Protein AF-A0A1D1UPQ0-F1 (afdb_monomer_lite)

Secondary structure (DSSP, 8-state):
--SSSS---HHHHHHHHHHTT----HHHHHHHHHHHHHHHHTTTSPPPPPPPTT--TT--HHHHHHHHHHHSSSSPPPHHHHHHHHT--HHHHHHIIIIIS----PPPP----

pLDDT: mean 76.62, std 13.72, range [39.0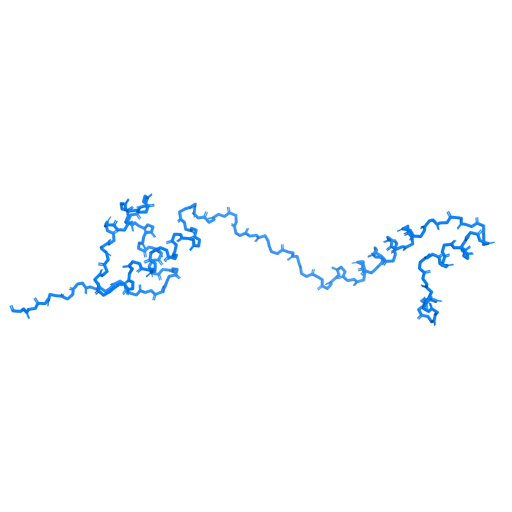6, 91.0]

Foldseek 3Di:
DPPPPDPDQLVRVQVVCVVVVHRDDSVVVVVVVVVV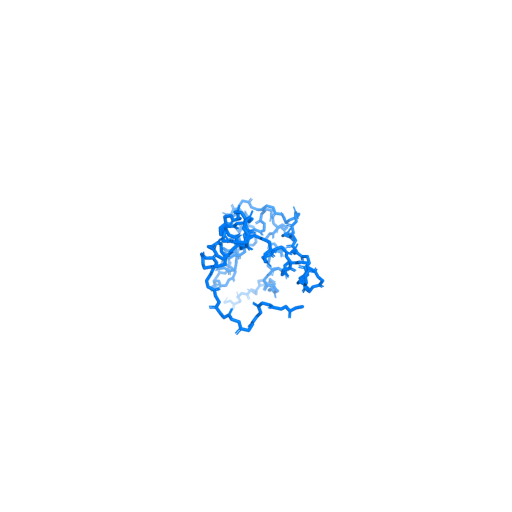VCVVCVVVDDDDDDDPPDDPPLPDPVLLVVLVVQQPDPDHDDLVRSCVVSVHDSVVSVCSCCPVVVHDRDDDDPPPD

Structure (mmCIF, N/CA/C/O backbone):
data_AF-A0A1D1UPQ0-F1
#
_entry.id   AF-A0A1D1UPQ0-F1
#
loop_
_atom_site.group_PDB
_atom_site.id
_atom_site.type_symbol
_atom_site.label_atom_id
_atom_site.label_alt_id
_atom_site.label_comp_id
_atom_site.label_asym_id
_atom_site.label_entity_id
_atom_site.label_seq_id
_atom_site.pdbx_PDB_ins_code
_atom_site.Cartn_x
_atom_site.Cartn_y
_atom_site.Cartn_z
_atom_site.occupancy
_atom_site.B_iso_or_equiv
_atom_site.auth_seq_id
_atom_site.auth_comp_id
_atom_site.auth_asym_id
_atom_site.auth_atom_id
_atom_site.pdbx_PDB_model_num
ATOM 1 N N . MET A 1 1 ? 27.283 -14.628 -30.196 1.00 39.06 1 MET A N 1
ATOM 2 C CA . MET A 1 1 ? 27.514 -13.705 -29.059 1.00 39.06 1 MET A CA 1
ATOM 3 C C . MET A 1 1 ? 28.931 -13.143 -29.176 1.00 39.06 1 MET A C 1
ATOM 5 O O . MET A 1 1 ? 29.838 -13.742 -28.626 1.00 39.06 1 MET A O 1
ATOM 9 N N . ALA A 1 2 ? 29.153 -12.076 -29.959 1.00 39.19 2 ALA A N 1
ATOM 10 C CA . ALA A 1 2 ? 30.507 -11.687 -30.405 1.00 39.19 2 ALA A CA 1
ATOM 11 C C . ALA A 1 2 ? 30.952 -10.245 -30.059 1.00 39.19 2 ALA A C 1
ATOM 13 O O . ALA A 1 2 ? 31.947 -9.786 -30.596 1.00 39.19 2 ALA A O 1
ATOM 14 N N . LEU A 1 3 ? 30.261 -9.510 -29.174 1.00 48.78 3 LEU A N 1
ATOM 15 C CA . LEU A 1 3 ? 30.596 -8.097 -28.880 1.00 48.78 3 LEU A CA 1
ATOM 16 C C . LEU A 1 3 ? 30.636 -7.747 -27.380 1.00 48.78 3 LEU A C 1
ATOM 18 O O . LEU A 1 3 ? 30.406 -6.603 -27.007 1.00 48.78 3 LEU A O 1
ATOM 22 N N . HIS A 1 4 ? 30.916 -8.715 -26.501 1.00 44.78 4 HIS A N 1
ATOM 23 C CA . HIS A 1 4 ? 31.076 -8.445 -25.060 1.00 44.78 4 HIS A CA 1
ATOM 24 C C . HIS A 1 4 ? 32.550 -8.398 -24.603 1.00 44.78 4 HIS A C 1
ATOM 26 O O . HIS A 1 4 ? 32.833 -8.135 -23.434 1.00 44.78 4 HIS A O 1
ATOM 32 N N . THR A 1 5 ? 33.484 -8.647 -25.523 1.00 52.31 5 THR A N 1
ATOM 33 C CA . THR A 1 5 ? 34.934 -8.711 -25.284 1.00 52.31 5 THR A CA 1
ATOM 34 C C . THR A 1 5 ? 35.621 -7.348 -25.368 1.00 52.31 5 THR A C 1
ATOM 36 O O . THR A 1 5 ? 36.614 -7.126 -24.684 1.00 52.31 5 THR A O 1
ATOM 39 N N . GLU A 1 6 ? 35.063 -6.397 -26.116 1.00 59.59 6 GLU A N 1
ATOM 40 C CA . GLU A 1 6 ? 35.570 -5.027 -26.205 1.00 59.59 6 GLU A CA 1
ATOM 41 C C . GLU A 1 6 ? 34.560 -4.100 -25.517 1.00 59.59 6 GLU A C 1
ATOM 43 O O . GLU A 1 6 ? 33.445 -3.926 -26.004 1.00 59.59 6 GLU A O 1
ATOM 48 N N . ARG A 1 7 ? 34.902 -3.522 -24.357 1.00 63.06 7 ARG A N 1
ATOM 49 C CA . ARG A 1 7 ? 34.062 -2.549 -23.621 1.00 63.06 7 ARG A CA 1
ATOM 50 C C . ARG A 1 7 ? 33.944 -1.210 -24.376 1.00 63.06 7 ARG A C 1
ATOM 52 O O . ARG A 1 7 ? 34.341 -0.165 -23.870 1.00 63.06 7 ARG A O 1
ATOM 59 N N . LEU A 1 8 ? 33.437 -1.234 -25.603 1.00 73.88 8 LEU A N 1
ATOM 60 C CA . LEU A 1 8 ? 33.291 -0.061 -26.457 1.00 73.88 8 LEU A CA 1
ATOM 61 C C . LEU A 1 8 ? 32.069 0.759 -26.049 1.00 73.88 8 LEU A C 1
ATOM 63 O O . LEU A 1 8 ? 30.988 0.234 -25.784 1.00 73.88 8 LEU A O 1
ATOM 67 N N . SER A 1 9 ? 32.232 2.078 -26.052 1.00 80.31 9 SER A N 1
ATOM 68 C CA . SER A 1 9 ? 31.130 3.020 -25.887 1.00 80.31 9 SER A CA 1
ATOM 69 C C . SER A 1 9 ? 30.193 2.982 -27.097 1.00 80.31 9 SER A C 1
ATOM 71 O O . SER A 1 9 ? 30.639 2.836 -28.234 1.00 80.31 9 SER A O 1
ATOM 73 N N . TYR A 1 10 ? 28.894 3.222 -26.894 1.00 82.81 10 TYR A N 1
ATOM 74 C CA . TYR A 1 10 ? 27.902 3.256 -27.980 1.00 82.81 10 TYR A CA 1
ATOM 75 C C . TYR A 1 10 ? 28.255 4.233 -29.109 1.00 82.81 10 TYR A C 1
ATOM 77 O O . TYR A 1 10 ? 27.909 3.990 -30.263 1.00 82.81 10 TYR A O 1
ATOM 85 N N . LYS A 1 11 ? 28.967 5.324 -28.794 1.00 82.38 11 LYS A N 1
ATOM 86 C CA . LYS A 1 11 ? 29.470 6.261 -29.808 1.00 82.38 11 LYS A CA 1
ATOM 87 C C . LYS A 1 11 ? 30.547 5.625 -30.690 1.00 82.38 11 LYS A C 1
ATOM 89 O O . LYS A 1 11 ? 30.505 5.797 -31.897 1.00 82.38 11 LYS A O 1
ATOM 94 N N . GLN A 1 12 ? 31.454 4.847 -30.101 1.00 85.38 12 GLN A N 1
ATOM 95 C CA . GLN A 1 12 ? 32.515 4.148 -30.833 1.00 85.38 12 GLN A CA 1
ATOM 96 C C . GLN A 1 12 ? 31.944 3.043 -31.729 1.00 85.38 12 GLN A C 1
ATOM 98 O O . GLN A 1 12 ? 32.411 2.862 -32.848 1.00 85.38 12 GLN A O 1
ATOM 103 N N . ILE A 1 13 ? 30.895 2.351 -31.271 1.00 82.75 13 ILE A N 1
ATOM 104 C CA . ILE A 1 13 ? 30.178 1.360 -32.088 1.00 82.75 13 ILE A CA 1
ATOM 105 C C . ILE A 1 13 ? 29.506 2.050 -33.283 1.00 82.75 13 ILE A C 1
ATOM 107 O O . ILE A 1 13 ? 29.590 1.563 -34.402 1.00 82.75 13 ILE A O 1
ATOM 111 N N . SER A 1 14 ? 28.887 3.212 -33.061 1.00 85.19 14 SER A N 1
ATOM 112 C CA . SER A 1 14 ? 28.256 4.007 -34.121 1.00 85.19 14 SER A CA 1
ATOM 113 C C . SER A 1 14 ? 29.262 4.464 -35.184 1.00 85.19 14 SER A C 1
ATOM 115 O O . SER A 1 14 ? 28.982 4.313 -36.369 1.00 85.19 14 SER A O 1
ATOM 117 N N . SER A 1 15 ? 30.445 4.939 -34.775 1.00 84.50 15 SER A N 1
ATOM 118 C CA . SER A 1 15 ? 31.528 5.308 -35.697 1.00 84.50 15 SER A CA 1
ATOM 119 C C . SER A 1 15 ? 32.014 4.116 -36.523 1.00 84.50 15 SER A C 1
ATOM 121 O O . SER A 1 15 ? 32.013 4.197 -37.743 1.00 84.50 15 SER A O 1
ATOM 123 N N . ARG A 1 16 ? 32.308 2.971 -35.888 1.00 85.38 16 ARG A N 1
ATOM 124 C CA . ARG A 1 16 ? 32.739 1.760 -36.613 1.00 85.38 16 ARG A CA 1
ATOM 125 C C . ARG A 1 16 ? 31.688 1.254 -37.604 1.00 85.38 16 ARG A C 1
ATOM 127 O O . ARG A 1 16 ? 32.032 0.778 -38.676 1.00 85.38 16 ARG A O 1
ATOM 134 N N . LEU A 1 17 ? 30.404 1.331 -37.252 1.00 83.62 17 LEU A N 1
ATOM 135 C CA . LEU A 1 17 ? 29.320 0.927 -38.152 1.00 83.62 17 LEU A CA 1
ATOM 136 C C . LEU A 1 17 ? 29.174 1.883 -39.342 1.00 83.62 17 LEU A C 1
ATOM 138 O O . LEU A 1 17 ? 28.894 1.428 -40.452 1.00 83.62 17 LEU A O 1
ATOM 142 N N . ALA A 1 18 ? 29.416 3.180 -39.129 1.00 84.94 18 ALA A N 1
ATOM 143 C CA . ALA A 1 18 ? 29.482 4.157 -40.210 1.00 84.94 18 ALA A CA 1
ATOM 144 C C . ALA A 1 18 ? 30.652 3.864 -41.166 1.00 84.94 18 ALA A C 1
ATOM 146 O O . ALA A 1 18 ? 30.442 3.885 -42.376 1.00 84.94 18 ALA A O 1
ATOM 147 N N . ASP A 1 19 ? 31.824 3.492 -40.639 1.00 84.38 19 ASP A N 1
ATOM 148 C CA . ASP A 1 19 ? 32.994 3.096 -41.442 1.00 84.38 19 ASP A CA 1
ATOM 149 C C . ASP A 1 19 ? 32.731 1.825 -42.275 1.00 84.38 19 ASP A C 1
ATOM 151 O O . ASP A 1 19 ? 33.238 1.677 -43.383 1.00 84.38 19 ASP A O 1
ATOM 155 N N . LEU A 1 20 ? 31.883 0.922 -41.770 1.00 84.38 20 LEU A N 1
ATOM 156 C CA . LEU A 1 20 ? 31.430 -0.294 -42.458 1.00 84.38 20 LEU A CA 1
ATOM 157 C C . LEU A 1 20 ? 30.254 -0.051 -43.430 1.00 84.38 20 LEU A C 1
ATOM 159 O O . LEU A 1 20 ? 29.695 -1.005 -43.968 1.00 84.38 20 LEU A O 1
ATOM 163 N N . GLY A 1 21 ? 29.850 1.206 -43.646 1.00 83.31 21 GLY A N 1
ATOM 164 C CA . GLY A 1 21 ? 28.805 1.586 -44.604 1.00 83.31 21 GLY A CA 1
ATOM 165 C C . GLY A 1 21 ? 27.368 1.500 -44.076 1.00 83.31 21 GLY A C 1
ATOM 166 O O . GLY A 1 21 ? 26.423 1.686 -44.840 1.00 83.31 21 GLY A O 1
ATOM 167 N N . THR A 1 22 ? 27.171 1.260 -42.775 1.00 80.44 22 THR A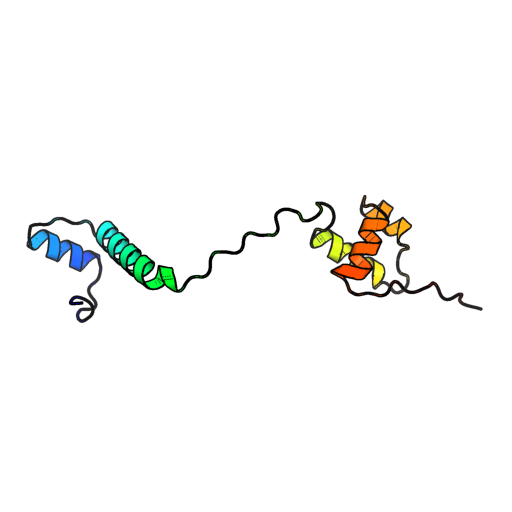 N 1
ATOM 168 C CA . THR A 1 22 ? 25.843 1.240 -42.136 1.00 80.44 22 THR A CA 1
ATOM 169 C C . THR A 1 22 ? 25.748 2.319 -41.056 1.00 80.44 22 THR A C 1
ATOM 171 O O . THR A 1 22 ? 26.018 2.071 -39.879 1.00 80.44 22 THR A O 1
ATOM 174 N N . PRO A 1 23 ? 25.355 3.554 -41.413 1.00 80.19 23 PRO A N 1
ATOM 175 C CA . PRO A 1 23 ? 25.275 4.642 -40.449 1.00 80.19 23 PRO A CA 1
ATOM 176 C C . PRO A 1 23 ? 24.093 4.428 -39.493 1.00 80.19 23 PRO A C 1
ATOM 178 O O . PRO A 1 23 ? 22.956 4.814 -39.759 1.00 80.19 23 PRO A O 1
ATOM 181 N N . ILE A 1 24 ? 24.365 3.816 -38.340 1.00 84.75 24 ILE A N 1
ATOM 182 C CA . ILE A 1 24 ? 23.394 3.637 -37.259 1.00 84.75 24 ILE A CA 1
ATOM 183 C C . ILE A 1 24 ? 23.742 4.598 -36.128 1.00 84.75 24 ILE A C 1
ATOM 185 O O . ILE A 1 24 ? 24.819 4.537 -35.535 1.00 84.75 24 ILE A O 1
ATOM 189 N N . HIS A 1 25 ? 22.799 5.472 -35.781 1.00 87.38 25 HIS A N 1
ATOM 190 C CA . HIS A 1 25 ? 22.967 6.413 -34.680 1.00 87.38 25 HIS A CA 1
ATOM 191 C C . HIS A 1 25 ? 23.073 5.688 -33.323 1.00 87.38 25 HIS A C 1
ATOM 193 O O . HIS A 1 25 ? 22.285 4.789 -33.023 1.00 87.38 25 HIS A O 1
ATOM 199 N N . TYR A 1 26 ? 23.981 6.131 -32.445 1.00 83.00 26 TYR A N 1
ATOM 200 C CA . TYR A 1 26 ? 24.284 5.474 -31.159 1.00 83.00 26 TYR A CA 1
ATOM 201 C C . TYR A 1 26 ? 23.061 5.211 -30.254 1.00 83.00 26 TYR A C 1
ATOM 203 O O . TYR A 1 26 ? 23.021 4.214 -29.535 1.00 83.00 26 TYR A O 1
ATOM 211 N N . LYS A 1 27 ? 22.031 6.073 -30.294 1.00 87.19 27 LYS A N 1
ATOM 212 C CA . LYS A 1 27 ? 20.773 5.853 -29.547 1.00 87.19 27 LYS A CA 1
ATOM 213 C C . LYS A 1 27 ? 20.028 4.596 -30.013 1.00 87.19 27 LYS A C 1
ATOM 215 O O . LYS A 1 27 ? 19.424 3.914 -29.191 1.00 87.19 27 LYS A O 1
ATOM 220 N N . MET A 1 28 ? 20.077 4.295 -31.312 1.00 87.31 28 MET A N 1
ATOM 221 C CA . MET A 1 28 ? 19.441 3.112 -31.897 1.00 87.31 28 MET A CA 1
ATOM 222 C C . MET A 1 28 ? 20.135 1.838 -31.409 1.00 87.31 28 MET A C 1
ATOM 224 O O . MET A 1 28 ? 19.468 0.890 -31.011 1.00 87.31 28 MET A O 1
ATOM 228 N N . ILE A 1 29 ? 21.468 1.862 -31.337 1.00 85.56 29 ILE A N 1
ATOM 229 C CA . ILE A 1 29 ? 22.289 0.764 -30.806 1.00 85.56 29 ILE A CA 1
ATOM 230 C C . ILE A 1 29 ? 21.884 0.454 -29.360 1.00 85.56 29 ILE A C 1
ATOM 232 O O . ILE A 1 29 ? 21.560 -0.685 -29.031 1.00 85.56 29 ILE A O 1
ATOM 236 N N . GLY A 1 30 ? 21.808 1.480 -28.506 1.00 84.75 30 GLY A N 1
ATOM 237 C CA . GLY A 1 30 ? 21.361 1.311 -27.122 1.00 84.75 30 GLY A CA 1
ATOM 238 C C . GLY A 1 30 ? 19.920 0.798 -27.010 1.00 84.75 30 GLY A C 1
ATOM 239 O O . GLY A 1 30 ? 19.616 0.005 -26.119 1.00 84.75 30 GLY A O 1
ATOM 240 N N . LYS A 1 31 ? 19.021 1.212 -27.912 1.00 86.12 31 LYS A N 1
ATOM 241 C CA . LYS A 1 31 ? 17.640 0.709 -27.956 1.00 86.12 31 LYS A CA 1
ATOM 242 C C . LYS A 1 31 ? 17.602 -0.783 -28.298 1.00 86.12 31 LYS A C 1
ATOM 244 O O . LYS A 1 31 ? 16.970 -1.531 -27.561 1.00 86.12 31 LYS A O 1
ATOM 249 N N . LEU A 1 32 ? 18.327 -1.210 -29.332 1.00 85.50 32 LEU A N 1
ATOM 250 C CA . LEU A 1 32 ? 18.402 -2.609 -29.765 1.00 85.50 32 LEU A CA 1
ATOM 251 C C . LEU A 1 32 ? 18.984 -3.518 -28.675 1.00 85.50 32 LEU A C 1
ATOM 253 O O . LEU A 1 32 ? 18.408 -4.560 -28.376 1.00 85.50 32 LEU A O 1
ATOM 257 N N . ILE A 1 33 ? 20.066 -3.089 -28.017 1.00 84.00 33 ILE A N 1
ATOM 258 C CA . ILE A 1 33 ? 20.669 -3.834 -26.899 1.00 84.00 33 ILE A CA 1
ATOM 259 C C . ILE A 1 33 ? 19.679 -3.966 -25.737 1.00 84.00 33 ILE A C 1
ATOM 261 O O . ILE A 1 33 ? 19.518 -5.045 -25.171 1.00 84.00 33 ILE A O 1
ATOM 265 N N . ASN A 1 34 ? 18.976 -2.884 -25.390 1.00 81.38 34 ASN A N 1
ATOM 266 C CA . ASN A 1 34 ? 17.967 -2.917 -24.333 1.00 81.38 34 ASN A CA 1
ATOM 267 C C . ASN A 1 34 ? 16.753 -3.780 -24.700 1.00 81.38 34 ASN A C 1
ATOM 269 O O . ASN A 1 34 ? 16.153 -4.381 -23.813 1.00 81.38 34 ASN A O 1
ATOM 273 N N . GLU A 1 35 ? 16.351 -3.823 -25.969 1.00 81.31 35 GLU A N 1
ATOM 274 C CA . GLU A 1 35 ? 15.261 -4.678 -26.446 1.00 81.31 35 GLU A CA 1
ATOM 275 C C . GLU A 1 35 ? 15.649 -6.155 -26.415 1.00 81.31 35 GLU A C 1
ATOM 277 O O . GLU A 1 35 ? 14.892 -6.956 -25.870 1.00 81.31 35 GLU A O 1
ATOM 282 N N . GLU A 1 36 ? 16.841 -6.512 -26.891 1.00 79.81 36 GLU A N 1
ATOM 283 C CA . GLU A 1 36 ? 17.379 -7.872 -26.767 1.00 79.81 36 GLU A CA 1
ATOM 284 C C . GLU A 1 36 ? 17.542 -8.290 -25.299 1.00 79.81 36 GLU A C 1
ATOM 286 O O . GLU A 1 36 ? 17.089 -9.364 -24.897 1.00 79.81 36 GLU A O 1
ATOM 291 N N . GLY A 1 37 ? 18.066 -7.402 -24.449 1.00 75.38 37 GLY A N 1
ATOM 292 C CA . GLY A 1 37 ? 18.139 -7.636 -23.007 1.00 75.38 37 GLY A CA 1
ATOM 293 C C . GLY A 1 37 ? 16.757 -7.823 -22.370 1.00 75.38 37 GLY A C 1
ATOM 294 O O . GLY A 1 37 ? 16.567 -8.704 -21.537 1.00 75.38 37 GLY A O 1
ATOM 295 N N . LYS A 1 38 ? 15.747 -7.049 -22.787 1.00 71.12 38 LYS A N 1
ATOM 296 C CA . LYS A 1 38 ? 14.360 -7.215 -22.321 1.00 71.12 38 LYS A CA 1
ATOM 297 C C . LYS A 1 38 ? 13.720 -8.514 -22.803 1.00 71.12 38 LYS A C 1
ATOM 299 O O . LYS A 1 38 ? 12.916 -9.051 -22.054 1.00 71.12 38 LYS A O 1
ATOM 304 N N . LYS A 1 39 ? 14.050 -9.020 -23.995 1.00 69.88 39 LYS A N 1
ATOM 305 C CA . LYS A 1 39 ? 13.581 -10.335 -24.468 1.00 69.88 39 LYS A CA 1
ATOM 306 C C . LYS A 1 39 ? 14.182 -11.465 -23.631 1.00 69.88 39 LYS A C 1
ATOM 308 O O . LYS A 1 39 ? 13.445 -12.344 -23.204 1.00 69.88 39 LYS A O 1
ATOM 313 N N . GLN A 1 40 ? 15.477 -11.385 -23.308 1.00 65.12 40 GLN A N 1
ATOM 314 C CA . GLN A 1 40 ? 16.141 -12.351 -22.418 1.00 65.12 40 GLN A CA 1
ATOM 315 C C . GLN A 1 40 ? 15.602 -12.289 -20.978 1.00 65.12 40 GLN A C 1
ATOM 317 O O . GLN A 1 40 ? 15.399 -13.316 -20.340 1.00 65.12 40 GLN A O 1
ATOM 322 N N . ILE A 1 41 ? 15.315 -11.086 -20.469 1.00 60.31 41 ILE A N 1
ATOM 323 C CA . ILE A 1 41 ? 14.776 -10.865 -19.113 1.00 60.31 41 ILE A CA 1
ATOM 324 C C . ILE A 1 41 ? 13.245 -11.051 -19.060 1.00 60.31 41 ILE A C 1
ATOM 326 O O . ILE A 1 41 ? 12.674 -11.174 -17.977 1.00 60.31 41 ILE A O 1
ATOM 330 N N . GLY A 1 42 ? 12.558 -11.079 -20.204 1.00 56.03 42 GLY A N 1
ATOM 331 C CA . GLY A 1 42 ? 11.096 -11.102 -20.315 1.00 56.03 42 GLY A CA 1
ATOM 332 C C . GLY A 1 42 ? 10.444 -12.318 -19.657 1.00 56.03 42 GLY A C 1
ATOM 333 O O . GLY A 1 42 ? 9.337 -12.200 -19.142 1.00 56.03 42 GLY A O 1
ATOM 334 N N . TRP A 1 43 ? 11.156 -13.444 -19.575 1.00 54.66 43 TRP A N 1
ATOM 335 C CA . TRP A 1 43 ? 10.731 -14.614 -18.797 1.00 54.66 43 TRP A CA 1
ATOM 336 C C . TRP A 1 43 ? 10.946 -14.482 -17.282 1.00 54.66 43 TRP A C 1
ATOM 338 O O . TRP A 1 43 ? 10.280 -15.168 -16.514 1.00 54.66 43 TRP A O 1
ATOM 348 N N . ALA A 1 44 ? 11.832 -13.594 -16.826 1.00 59.47 44 ALA A N 1
ATOM 349 C CA . ALA A 1 44 ? 12.234 -13.483 -15.422 1.00 59.47 44 ALA A CA 1
ATOM 350 C C . ALA A 1 44 ? 11.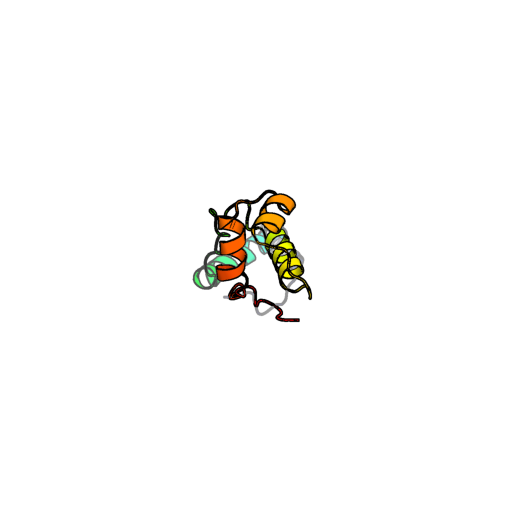504 -12.378 -14.633 1.00 59.47 44 ALA A C 1
ATOM 352 O O . ALA A 1 44 ? 11.602 -12.339 -13.405 1.00 59.47 44 ALA A O 1
ATOM 353 N N . LYS A 1 45 ? 10.784 -11.453 -15.289 1.00 63.41 45 LYS A N 1
ATOM 354 C CA . LYS A 1 45 ? 10.048 -10.389 -14.584 1.00 63.41 45 LYS A CA 1
ATOM 355 C C . LYS A 1 45 ? 8.600 -10.802 -14.304 1.00 63.41 45 LYS A C 1
ATOM 357 O O . LYS A 1 45 ? 7.816 -10.882 -15.248 1.00 63.41 45 LYS A O 1
ATOM 362 N N . PRO A 1 46 ? 8.192 -10.974 -13.031 1.00 63.78 46 PRO A N 1
ATOM 363 C CA . PRO A 1 46 ? 6.785 -11.167 -12.718 1.00 63.78 46 PRO A CA 1
ATOM 364 C C . PRO A 1 46 ? 5.988 -9.928 -13.140 1.00 63.78 46 PRO A C 1
ATOM 366 O O . PRO A 1 46 ? 6.458 -8.791 -13.002 1.00 63.78 46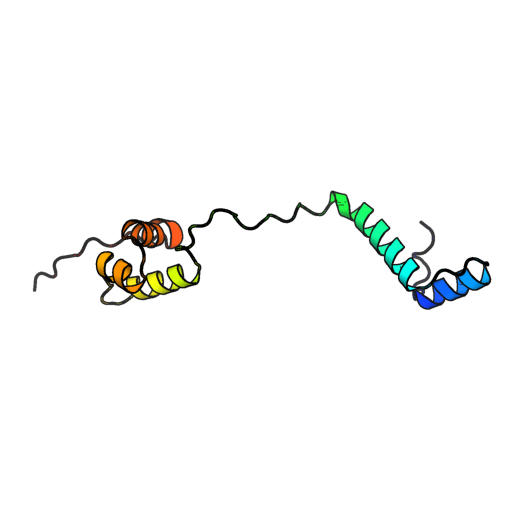 PRO A O 1
ATOM 369 N N . ALA A 1 47 ? 4.772 -10.147 -13.645 1.00 71.38 47 ALA A N 1
ATOM 370 C CA . ALA A 1 47 ? 3.857 -9.069 -13.994 1.00 71.38 47 ALA A CA 1
ATOM 371 C C . ALA A 1 47 ? 3.712 -8.098 -12.811 1.00 71.38 47 ALA A C 1
ATOM 373 O O . ALA A 1 47 ? 3.540 -8.515 -11.660 1.00 71.38 47 ALA A O 1
ATOM 374 N N . ARG A 1 48 ? 3.795 -6.787 -13.083 1.00 66.31 48 ARG A N 1
ATOM 375 C CA . ARG A 1 48 ? 3.555 -5.768 -12.054 1.00 66.31 48 ARG A CA 1
ATOM 376 C C . ARG A 1 48 ? 2.149 -5.979 -11.501 1.00 66.31 48 ARG A C 1
ATOM 378 O O . ARG A 1 48 ? 1.174 -5.835 -12.233 1.00 66.31 48 ARG A O 1
ATOM 385 N N . ARG A 1 49 ? 2.048 -6.310 -10.211 1.00 71.62 49 ARG A N 1
ATOM 386 C CA . ARG A 1 49 ? 0.753 -6.399 -9.534 1.00 71.62 49 ARG A CA 1
ATOM 387 C C . ARG A 1 49 ? 0.116 -5.016 -9.553 1.00 71.62 49 ARG A C 1
ATOM 389 O O . ARG A 1 49 ? 0.701 -4.060 -9.044 1.00 71.62 49 ARG A O 1
ATOM 396 N N . LEU A 1 50 ? -1.060 -4.917 -10.165 1.00 73.50 50 LEU A N 1
ATOM 397 C CA . LEU A 1 50 ? -1.870 -3.712 -10.080 1.00 73.50 50 LEU A CA 1
ATOM 398 C C . LEU A 1 50 ? -2.231 -3.457 -8.608 1.00 73.50 50 LEU A C 1
ATOM 400 O O . LEU A 1 50 ? -2.439 -4.416 -7.854 1.00 73.50 50 LEU A O 1
ATOM 404 N N . PRO A 1 51 ? -2.297 -2.187 -8.173 1.00 67.31 51 PRO A N 1
ATOM 405 C CA . PRO A 1 51 ? -2.860 -1.880 -6.872 1.00 67.31 51 PRO A CA 1
ATOM 406 C C . PRO A 1 51 ? -4.321 -2.362 -6.826 1.00 67.31 51 PRO A C 1
ATOM 408 O O . PRO A 1 51 ? -4.993 -2.388 -7.860 1.00 67.31 51 PRO A O 1
ATOM 411 N N . PRO A 1 52 ? -4.828 -2.753 -5.648 1.00 71.06 52 PRO A N 1
ATOM 412 C CA . PRO A 1 52 ? -6.202 -3.221 -5.509 1.00 71.06 52 PRO A CA 1
ATOM 413 C C . PRO A 1 52 ? -7.184 -2.140 -5.983 1.00 71.06 52 PRO A C 1
ATOM 415 O O . PRO A 1 52 ? -7.229 -1.049 -5.420 1.00 71.06 52 PRO A O 1
ATOM 418 N N . GLN A 1 53 ? -7.970 -2.454 -7.017 1.00 64.62 53 GLN A N 1
ATOM 419 C CA . GLN A 1 53 ? -8.865 -1.501 -7.688 1.00 64.62 53 GLN A CA 1
ATOM 420 C C . GLN A 1 53 ? -10.140 -1.166 -6.890 1.00 64.62 53 GLN A C 1
ATOM 422 O O . GLN A 1 53 ? -10.813 -0.199 -7.219 1.00 64.62 53 GLN A O 1
ATOM 427 N N . ASN A 1 54 ? -10.437 -1.893 -5.805 1.00 65.81 54 ASN A N 1
ATOM 428 C CA . ASN A 1 54 ? -11.715 -1.797 -5.080 1.00 65.81 54 ASN A CA 1
ATOM 429 C C . ASN A 1 54 ? -11.559 -1.485 -3.582 1.00 65.81 54 ASN A C 1
ATOM 431 O O . ASN A 1 54 ? -12.347 -1.954 -2.757 1.00 65.81 54 ASN A O 1
ATOM 435 N N . LEU A 1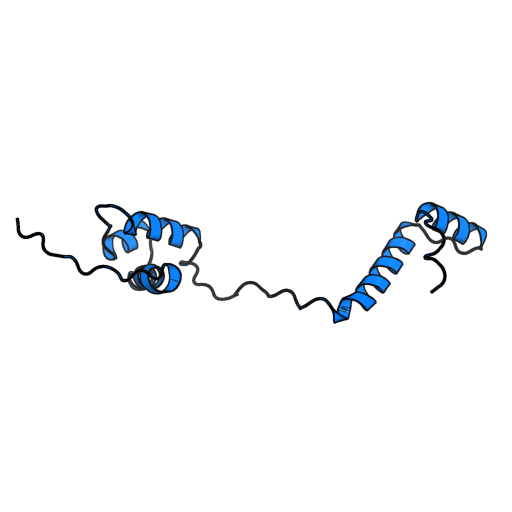 55 ? -10.523 -0.741 -3.183 1.00 60.81 55 LEU A N 1
ATOM 436 C CA . LEU A 1 55 ? -10.442 -0.310 -1.787 1.00 60.81 55 LEU A CA 1
ATOM 437 C C . LEU A 1 55 ? -11.530 0.738 -1.504 1.00 60.81 55 LEU A C 1
ATOM 439 O O . LEU A 1 55 ? -11.665 1.687 -2.276 1.00 60.81 55 LEU A O 1
ATOM 443 N N . PRO A 1 56 ? -12.290 0.612 -0.398 1.00 63.97 56 PRO A N 1
ATOM 444 C CA . PRO A 1 56 ? -13.262 1.628 -0.023 1.00 63.97 56 PRO A CA 1
ATOM 445 C C . PRO A 1 56 ? -12.558 2.979 0.104 1.00 63.97 56 PRO A C 1
ATOM 447 O O . PRO A 1 56 ? -11.574 3.074 0.839 1.00 63.97 56 PRO A O 1
ATOM 450 N N . THR A 1 57 ? -13.096 4.026 -0.526 1.00 67.75 57 THR A N 1
ATOM 451 C CA . THR A 1 57 ? -12.568 5.408 -0.492 1.00 67.75 57 THR A CA 1
ATOM 452 C C . THR A 1 57 ? -12.285 5.896 0.930 1.00 67.75 57 THR A C 1
ATOM 454 O O . THR A 1 57 ? -11.403 6.709 1.176 1.00 67.75 57 THR A O 1
ATOM 457 N N . VAL A 1 58 ? -13.018 5.346 1.896 1.00 69.81 58 VAL A N 1
ATOM 458 C CA . VAL A 1 58 ? -12.939 5.667 3.318 1.00 69.81 58 VAL A CA 1
ATOM 459 C C . VAL A 1 58 ? -11.704 5.056 4.009 1.00 69.81 58 VAL A C 1
ATOM 461 O O . VAL A 1 58 ? -11.164 5.645 4.947 1.00 69.81 58 VAL A O 1
ATOM 464 N N . ARG A 1 59 ? -11.206 3.899 3.547 1.00 75.75 59 ARG A N 1
ATOM 465 C CA . ARG A 1 59 ? -10.085 3.147 4.147 1.00 75.75 59 ARG A CA 1
ATOM 466 C C . ARG A 1 59 ? -8.727 3.566 3.579 1.00 75.75 59 ARG A C 1
ATOM 468 O O . ARG A 1 59 ? -7.920 2.748 3.141 1.00 75.75 59 ARG A O 1
ATOM 475 N N . THR A 1 60 ? -8.450 4.862 3.596 1.00 84.38 60 THR A N 1
ATOM 476 C CA . THR A 1 60 ? -7.112 5.347 3.249 1.00 84.38 60 THR A CA 1
ATOM 477 C C . THR A 1 60 ? -6.131 5.112 4.399 1.00 84.38 60 THR A C 1
ATOM 479 O O . THR A 1 60 ? -6.516 5.010 5.570 1.00 84.38 60 THR A O 1
ATOM 482 N N . LYS A 1 61 ? -4.829 5.088 4.085 1.00 85.94 61 LYS A N 1
ATOM 483 C CA . LYS A 1 61 ? -3.762 5.016 5.100 1.00 85.94 61 LYS A CA 1
ATOM 484 C C . LYS A 1 61 ? -3.860 6.151 6.127 1.00 85.94 61 LYS A C 1
ATOM 486 O O . LYS A 1 61 ? -3.556 5.938 7.300 1.00 85.94 61 LYS A O 1
ATOM 491 N N . ASP A 1 62 ? -4.301 7.335 5.704 1.00 88.44 62 ASP A N 1
ATOM 492 C CA . ASP A 1 62 ? -4.468 8.484 6.594 1.00 88.44 62 ASP A CA 1
ATOM 493 C C . ASP A 1 62 ? -5.631 8.281 7.576 1.00 88.44 62 ASP A C 1
ATOM 495 O O . ASP A 1 62 ? -5.458 8.462 8.785 1.00 88.44 62 ASP A O 1
ATOM 499 N N . THR A 1 63 ? -6.781 7.793 7.096 1.00 88.00 63 THR A N 1
ATOM 500 C CA . THR A 1 63 ? -7.921 7.456 7.962 1.00 88.00 63 THR A CA 1
ATOM 501 C C . THR A 1 63 ? -7.523 6.407 9.003 1.00 88.00 63 THR A C 1
ATOM 503 O O . THR A 1 63 ? -7.786 6.588 10.192 1.00 88.00 63 THR A O 1
ATOM 506 N N . ILE A 1 64 ? -6.809 5.351 8.591 1.00 88.94 64 ILE A N 1
ATOM 507 C CA . ILE A 1 64 ? -6.314 4.302 9.498 1.00 88.94 64 ILE A CA 1
ATOM 508 C C . ILE A 1 64 ? -5.379 4.899 10.561 1.00 88.94 64 ILE A C 1
ATOM 510 O O . ILE A 1 64 ? -5.514 4.603 11.750 1.00 88.94 64 ILE A O 1
ATOM 514 N N . LYS A 1 65 ? -4.465 5.797 10.169 1.00 90.88 65 LYS A N 1
ATOM 515 C CA . LYS A 1 65 ? -3.546 6.476 11.097 1.00 90.88 65 LYS A CA 1
ATOM 516 C C . LYS A 1 65 ? -4.291 7.359 12.102 1.00 90.88 65 LYS A C 1
ATOM 518 O O . LYS A 1 65 ? -3.945 7.356 13.286 1.00 90.88 65 LYS A O 1
ATOM 523 N N . LYS A 1 66 ? -5.322 8.088 11.661 1.00 90.38 66 LYS A N 1
ATOM 524 C CA . LYS A 1 66 ? -6.178 8.911 12.530 1.00 90.38 66 LYS A CA 1
ATOM 525 C C . LYS A 1 66 ? -6.962 8.056 13.529 1.00 90.38 66 LYS A C 1
ATOM 527 O O . LYS A 1 66 ? -6.954 8.376 14.717 1.00 90.38 66 LYS A O 1
ATOM 532 N N . VAL A 1 67 ? -7.564 6.949 13.081 1.00 88.81 67 VAL A N 1
ATOM 533 C CA . VAL A 1 67 ? -8.267 5.993 13.959 1.00 88.81 67 VAL A CA 1
ATOM 534 C C . VAL A 1 67 ? -7.300 5.385 14.974 1.00 88.81 67 VAL A C 1
ATOM 536 O O . VAL A 1 67 ? -7.571 5.444 16.170 1.00 88.81 67 VAL A O 1
ATOM 539 N N . LYS A 1 68 ? -6.129 4.900 14.536 1.00 88.62 68 LYS A N 1
ATOM 540 C CA . LYS A 1 68 ? -5.096 4.336 15.422 1.00 88.62 68 LYS A CA 1
ATOM 541 C C . LYS A 1 68 ? -4.718 5.307 16.535 1.00 88.62 68 LYS A C 1
ATOM 543 O O . LYS A 1 68 ? -4.723 4.944 17.706 1.00 88.62 68 LYS A O 1
ATOM 548 N N . ARG A 1 69 ? -4.438 6.564 16.179 1.00 88.81 69 ARG A N 1
ATOM 549 C CA . ARG A 1 69 ? -4.098 7.608 17.155 1.00 88.81 69 ARG A CA 1
ATOM 550 C C . ARG A 1 69 ? -5.210 7.854 18.161 1.00 88.81 69 ARG A C 1
ATOM 552 O O . ARG A 1 69 ? -4.907 8.150 19.304 1.00 88.81 69 ARG A O 1
ATOM 559 N N . ALA A 1 70 ? -6.470 7.780 17.750 1.00 87.25 70 ALA A N 1
ATOM 560 C CA . ALA A 1 70 ? -7.590 8.072 18.631 1.00 87.25 70 ALA A CA 1
ATOM 561 C C . ALA A 1 70 ? -7.971 6.894 19.544 1.00 87.25 70 ALA A C 1
ATOM 563 O O . ALA A 1 70 ? -8.444 7.124 20.654 1.00 87.25 70 ALA A O 1
ATOM 564 N N . VAL A 1 71 ? -7.715 5.658 19.106 1.00 84.94 71 VAL A N 1
ATOM 565 C CA . VAL A 1 71 ? -7.938 4.434 19.896 1.00 84.94 71 VAL A CA 1
ATOM 566 C C . VAL A 1 71 ? -6.805 4.177 20.898 1.00 84.94 71 VAL A C 1
ATOM 568 O O . VAL A 1 71 ? -7.050 3.604 21.951 1.00 84.94 71 VAL A O 1
ATOM 571 N N . LEU A 1 72 ? -5.578 4.627 20.614 1.00 84.69 72 LEU A N 1
ATOM 572 C CA . LEU A 1 72 ? -4.422 4.464 21.512 1.00 84.69 72 LEU A CA 1
ATOM 573 C C . LEU A 1 72 ? -4.292 5.558 22.589 1.00 84.69 72 LEU A C 1
ATOM 575 O O . LEU A 1 72 ? -3.332 5.548 23.355 1.00 84.69 72 LEU A O 1
ATOM 579 N N . LYS A 1 73 ? -5.221 6.519 22.658 1.00 84.56 73 LYS A N 1
ATOM 580 C CA . LYS A 1 73 ? -5.235 7.523 23.735 1.00 84.56 73 LYS A CA 1
ATOM 581 C C . LYS A 1 73 ? -5.579 6.872 25.074 1.00 84.56 73 LYS A C 1
ATOM 583 O O . LYS A 1 73 ? -6.380 5.944 25.108 1.00 84.56 73 LYS A O 1
ATOM 588 N N . THR A 1 74 ? -5.081 7.446 26.175 1.00 79.00 74 THR A N 1
ATOM 589 C CA . THR A 1 74 ? -5.439 7.055 27.555 1.00 79.00 74 THR A CA 1
ATOM 590 C C . THR A 1 74 ? -6.955 6.984 27.753 1.00 79.00 74 THR A C 1
ATOM 592 O O . THR A 1 74 ? -7.467 6.048 28.359 1.00 79.00 74 THR A O 1
ATOM 595 N N . HIS A 1 75 ? -7.673 7.943 27.160 1.00 80.94 75 HIS A N 1
ATOM 596 C CA . HIS A 1 75 ? -9.129 7.965 27.071 1.00 80.94 75 HIS A CA 1
ATOM 597 C C . HIS A 1 75 ? -9.534 7.870 25.593 1.00 80.94 75 HIS A C 1
ATOM 599 O O . HIS A 1 75 ? -9.564 8.895 24.903 1.00 80.94 75 HIS A O 1
ATOM 605 N N . PRO A 1 76 ? -9.778 6.656 25.070 1.00 82.00 76 PRO A N 1
ATOM 606 C CA . PRO A 1 76 ? -10.086 6.472 23.661 1.00 82.00 76 PRO A CA 1
ATOM 607 C C . PRO A 1 76 ? -11.467 7.032 23.317 1.00 82.00 76 PRO A C 1
ATOM 609 O O . PRO A 1 76 ? -12.430 6.898 24.077 1.00 82.00 76 PRO A O 1
ATOM 612 N N . ASP A 1 77 ? -11.570 7.646 22.139 1.00 83.75 77 ASP A N 1
ATOM 613 C CA . ASP A 1 77 ? -12.850 8.124 21.621 1.00 83.75 77 ASP A CA 1
ATOM 614 C C . ASP A 1 77 ? -13.770 6.929 21.299 1.00 83.75 77 ASP A C 1
ATOM 616 O O . ASP A 1 77 ? -13.328 5.889 20.806 1.00 83.75 77 ASP A O 1
ATOM 620 N N . SER A 1 78 ? -15.075 7.073 21.551 1.00 84.81 78 SER A N 1
ATOM 621 C CA . SER A 1 78 ? -16.049 6.037 21.189 1.00 84.81 78 SER A CA 1
ATOM 622 C C . SER A 1 78 ? -16.150 5.878 19.670 1.00 84.81 78 SER A C 1
ATOM 624 O O . SER A 1 78 ? -15.923 6.828 18.918 1.00 84.81 78 SER A O 1
ATOM 626 N N . HIS A 1 79 ? -16.583 4.704 19.200 1.00 88.00 79 HIS A N 1
ATOM 627 C CA . HIS A 1 79 ? -16.770 4.463 17.762 1.00 88.00 79 HIS A CA 1
ATOM 628 C C . HIS A 1 79 ? -17.691 5.509 17.114 1.00 88.00 79 HIS A C 1
ATOM 630 O O . HIS A 1 79 ? -17.405 5.983 16.017 1.00 88.00 79 HIS A O 1
ATOM 636 N N . ARG A 1 80 ? -18.754 5.934 17.816 1.00 89.19 80 ARG A N 1
ATOM 637 C CA . ARG A 1 80 ? -19.681 6.977 17.345 1.00 89.19 80 ARG A CA 1
ATOM 638 C C . ARG A 1 80 ? -18.995 8.332 17.208 1.00 89.19 80 ARG A C 1
ATOM 640 O O . ARG A 1 80 ? -19.148 8.994 16.188 1.00 89.19 80 ARG A O 1
ATOM 647 N N . LYS A 1 81 ? -18.178 8.717 18.188 1.00 89.38 81 LYS A N 1
ATOM 648 C CA . LYS A 1 81 ? -17.415 9.969 18.138 1.00 89.38 81 LYS A CA 1
ATOM 649 C C . LYS A 1 81 ? -16.381 9.960 17.007 1.00 89.38 81 LYS A C 1
ATOM 651 O O . LYS A 1 81 ? -16.239 10.955 16.303 1.00 89.38 81 LYS A O 1
ATOM 656 N N . LEU A 1 82 ? -15.707 8.829 16.790 1.00 89.44 82 LEU A N 1
ATOM 657 C CA . LEU A 1 82 ? -14.778 8.643 15.671 1.00 89.44 82 LEU A CA 1
ATOM 658 C C . LEU A 1 82 ? -15.476 8.719 14.313 1.00 89.44 82 LEU A C 1
ATOM 660 O O . LEU A 1 82 ? -14.962 9.363 13.405 1.00 89.44 82 LEU A O 1
ATOM 664 N N . SER A 1 83 ? -16.649 8.097 14.197 1.00 90.06 83 SER A N 1
ATOM 665 C CA . SER A 1 83 ? -17.480 8.116 12.992 1.00 90.06 83 SER A CA 1
ATOM 666 C C . SER A 1 83 ? -17.845 9.547 12.591 1.00 90.06 83 SER A C 1
ATOM 668 O O . SER A 1 83 ? -17.559 9.943 11.463 1.00 90.06 83 SER A O 1
ATOM 670 N N . HIS A 1 84 ? -18.350 10.358 13.528 1.00 91.00 84 HIS A N 1
ATOM 671 C CA . HIS A 1 84 ? -18.657 11.767 13.260 1.00 91.00 84 HIS A CA 1
ATOM 672 C C . HIS A 1 84 ? -17.408 12.587 12.914 1.00 91.00 84 HIS A C 1
ATOM 674 O O . HIS A 1 84 ? -17.428 13.362 11.966 1.00 91.00 84 HIS A O 1
ATOM 680 N N . LYS A 1 85 ? -16.298 12.390 13.638 1.00 88.56 85 LYS A N 1
ATOM 681 C CA . LYS A 1 85 ? -15.060 13.156 13.421 1.00 88.56 85 LYS A CA 1
ATOM 682 C C . LYS A 1 85 ? -14.404 12.880 12.066 1.00 88.56 85 LYS A C 1
ATOM 684 O O . LYS A 1 85 ? -13.758 13.761 11.510 1.00 88.56 85 LYS A O 1
ATOM 689 N N . LEU A 1 86 ? -14.510 11.647 11.580 1.00 87.00 86 LEU A N 1
ATOM 690 C CA . LEU A 1 86 ? -13.884 11.206 10.334 1.00 87.00 86 LEU A CA 1
ATOM 691 C C . LEU A 1 86 ? -14.852 11.231 9.143 1.00 87.00 86 LEU A C 1
ATOM 693 O O . LEU A 1 86 ? -14.425 10.925 8.036 1.00 87.00 86 LEU A O 1
ATOM 697 N N . GLY A 1 87 ? -16.135 11.550 9.353 1.00 86.81 87 GLY A N 1
ATOM 698 C CA . GLY A 1 87 ? -17.153 11.502 8.297 1.00 86.81 87 GLY A CA 1
ATOM 699 C C . GLY A 1 87 ? -17.361 10.092 7.731 1.00 86.81 87 GLY A C 1
ATOM 700 O O . GLY A 1 87 ? -17.616 9.924 6.545 1.00 86.81 87 GLY A O 1
ATOM 701 N N . CYS A 1 88 ? -17.186 9.062 8.561 1.00 86.19 88 CYS A N 1
ATOM 702 C CA . CYS A 1 88 ? -17.215 7.655 8.152 1.00 86.19 88 CYS A CA 1
ATOM 703 C C . CYS A 1 88 ? -18.365 6.922 8.841 1.00 86.19 88 CYS A C 1
ATOM 705 O O . CYS A 1 88 ? -18.734 7.277 9.959 1.00 86.19 88 CYS A O 1
ATOM 707 N N . SER A 1 89 ? -18.880 5.839 8.258 1.00 88.88 89 SER A N 1
ATOM 708 C CA . SER A 1 89 ? -19.874 5.008 8.948 1.00 88.88 89 SER A CA 1
ATOM 709 C C . SER A 1 89 ? -19.281 4.316 10.186 1.00 88.88 89 SER A C 1
ATOM 711 O O . SER A 1 89 ? -18.092 3.989 10.236 1.00 88.88 89 SER A O 1
ATOM 713 N N . LEU A 1 90 ? -20.123 4.039 11.186 1.00 89.50 90 LEU A N 1
ATOM 714 C CA . LEU A 1 90 ? -19.748 3.239 12.363 1.00 89.50 90 LEU A CA 1
ATOM 715 C C . LEU A 1 90 ? -19.148 1.885 11.969 1.00 89.50 90 LEU A C 1
ATOM 717 O O . LEU A 1 90 ? -18.136 1.459 12.530 1.00 89.50 90 LEU A O 1
ATOM 721 N N . GLY A 1 91 ? -19.757 1.245 10.967 1.00 88.38 91 GLY A N 1
ATOM 722 C CA . GLY A 1 91 ? -19.280 -0.007 10.398 1.00 88.38 91 GLY A CA 1
ATOM 723 C C . GLY A 1 91 ? -17.856 0.123 9.873 1.00 88.38 91 GLY A C 1
ATOM 724 O O . GLY A 1 91 ? -17.036 -0.726 10.196 1.00 88.38 91 GLY A O 1
ATOM 725 N N . ALA A 1 92 ? -17.532 1.201 9.146 1.00 88.56 92 ALA A N 1
ATOM 726 C CA . ALA A 1 92 ? -16.183 1.463 8.640 1.00 88.56 92 ALA A CA 1
ATOM 727 C C . ALA A 1 92 ? -15.154 1.634 9.768 1.00 88.56 92 ALA A C 1
ATOM 729 O O . ALA A 1 92 ? -14.075 1.051 9.693 1.00 88.56 92 ALA A O 1
ATOM 730 N N . VAL A 1 93 ? -15.494 2.358 10.839 1.00 89.06 93 VAL A N 1
ATOM 731 C CA . VAL A 1 93 ? -14.610 2.512 12.009 1.00 89.06 93 VAL A CA 1
ATOM 732 C C . VAL A 1 93 ? -14.350 1.163 12.680 1.00 89.06 93 VAL A C 1
ATOM 734 O O . VAL A 1 93 ? -13.196 0.813 12.911 1.00 89.06 93 VAL A O 1
ATOM 737 N N . SER A 1 94 ? -15.396 0.371 12.939 1.00 89.06 94 SER A N 1
ATOM 738 C CA . SER A 1 94 ? -15.244 -0.962 13.542 1.00 89.06 94 SER A CA 1
ATOM 739 C C . SER A 1 94 ? -14.378 -1.880 12.680 1.00 89.06 94 SER A C 1
ATOM 741 O O . SER A 1 94 ? -13.531 -2.612 13.181 1.00 89.06 94 SER A O 1
ATOM 743 N N . ASN A 1 95 ? -14.575 -1.805 11.372 1.00 88.56 95 ASN A N 1
ATOM 744 C CA . ASN A 1 95 ? -13.824 -2.531 10.368 1.00 88.56 95 ASN A CA 1
ATOM 745 C C . ASN A 1 95 ? -12.337 -2.150 10.347 1.00 88.56 95 ASN A C 1
ATOM 747 O O . ASN A 1 95 ? -11.496 -3.036 10.221 1.00 88.56 95 ASN A O 1
ATOM 751 N N . ILE A 1 96 ? -12.013 -0.863 10.495 1.00 89.06 96 ILE A N 1
ATOM 752 C CA . ILE A 1 96 ? -10.630 -0.384 10.610 1.00 89.06 96 ILE A CA 1
ATOM 753 C C . ILE A 1 96 ? -9.990 -0.885 11.906 1.00 89.06 96 ILE A C 1
ATOM 755 O O . ILE A 1 96 ? -8.861 -1.362 11.898 1.00 89.06 96 ILE A O 1
ATOM 759 N N . ILE A 1 97 ? -10.713 -0.824 13.023 1.00 87.69 97 ILE A N 1
ATOM 760 C CA . ILE A 1 97 ? -10.187 -1.249 14.325 1.00 87.69 97 ILE A CA 1
ATOM 761 C C . ILE A 1 97 ? -9.911 -2.758 14.339 1.00 87.69 97 ILE A C 1
ATOM 763 O O . ILE A 1 97 ? -8.828 -3.175 14.742 1.00 87.69 97 ILE A O 1
ATOM 767 N N . HIS A 1 98 ? -10.854 -3.566 13.850 1.00 87.19 98 HIS A N 1
ATOM 768 C CA . HIS A 1 98 ? -10.739 -5.023 13.904 1.00 87.19 98 HIS A CA 1
ATOM 769 C C . HIS A 1 98 ? -9.871 -5.599 12.778 1.00 87.19 98 HIS A C 1
ATOM 771 O O . HIS A 1 98 ? -9.008 -6.426 13.050 1.00 87.19 98 HIS A O 1
ATOM 777 N N . ARG A 1 99 ? -10.082 -5.186 11.518 1.00 85.94 99 ARG A N 1
ATOM 778 C CA . ARG A 1 99 ? -9.391 -5.791 10.361 1.00 85.94 99 ARG A CA 1
ATOM 779 C C . ARG A 1 99 ? -8.048 -5.138 10.059 1.00 85.94 99 ARG A C 1
ATOM 781 O O . ARG A 1 99 ? -7.096 -5.848 9.771 1.00 85.94 99 ARG A O 1
ATOM 788 N N . ASP A 1 100 ? -7.976 -3.808 10.106 1.00 86.06 100 ASP A N 1
ATOM 789 C CA . ASP A 1 100 ? -6.775 -3.076 9.677 1.00 86.06 100 ASP A CA 1
ATOM 790 C C . ASP A 1 100 ? -5.775 -2.873 10.832 1.00 86.06 100 ASP A C 1
ATOM 792 O O . ASP A 1 100 ? -4.565 -2.883 10.618 1.00 86.06 100 ASP A O 1
ATOM 796 N N . LEU A 1 101 ? -6.264 -2.691 12.066 1.00 85.00 101 LEU A N 1
ATOM 797 C CA . LEU A 1 101 ? -5.425 -2.489 13.255 1.00 85.00 101 LEU A CA 1
ATOM 798 C C . LEU A 1 101 ? -5.260 -3.744 14.121 1.00 85.00 101 LEU A C 1
ATOM 800 O O . LEU A 1 101 ? -4.385 -3.747 14.985 1.00 85.00 101 LEU A O 1
ATOM 804 N N . GLY A 1 102 ? -6.081 -4.781 13.919 1.00 82.19 102 GLY A N 1
ATOM 805 C CA . GLY A 1 102 ? -6.039 -6.011 14.719 1.00 82.19 102 GLY A CA 1
ATOM 806 C C . GLY A 1 102 ? -6.326 -5.792 16.208 1.00 82.19 102 GLY A C 1
ATOM 807 O O . GLY A 1 102 ? -5.913 -6.590 17.045 1.00 82.19 102 GLY A O 1
ATOM 808 N N . LEU A 1 103 ? -6.987 -4.687 16.566 1.00 78.69 103 LEU A N 1
ATOM 809 C CA . LEU A 1 103 ? -7.282 -4.349 17.953 1.00 78.69 103 LEU A CA 1
ATOM 810 C C . LEU A 1 103 ? -8.652 -4.906 18.323 1.00 78.69 103 LEU A C 1
ATOM 812 O O . LEU A 1 103 ? -9.647 -4.578 17.685 1.00 78.69 103 LEU A O 1
ATOM 816 N N . ASN A 1 104 ? -8.736 -5.674 19.406 1.00 67.69 104 ASN A N 1
ATOM 817 C CA . ASN A 1 104 ? -10.024 -5.992 20.013 1.00 67.69 104 ASN A CA 1
ATOM 818 C C . ASN A 1 104 ? -10.534 -4.730 20.719 1.00 67.69 104 ASN A C 1
ATOM 820 O O . ASN A 1 104 ? -9.988 -4.336 21.752 1.00 67.69 104 ASN A O 1
ATOM 824 N N . ALA A 1 105 ? -11.541 -4.059 20.148 1.00 60.47 105 ALA A N 1
ATOM 825 C CA . ALA A 1 105 ? -12.136 -2.871 20.752 1.00 60.47 105 ALA A CA 1
ATOM 826 C C . ALA A 1 105 ? -12.592 -3.207 22.183 1.00 60.47 105 ALA A C 1
ATOM 828 O O . ALA A 1 105 ? -13.490 -4.022 22.400 1.00 60.47 105 ALA A O 1
ATOM 829 N N . ARG A 1 106 ? -11.912 -2.630 23.179 1.00 59.81 106 ARG A N 1
ATOM 830 C CA . ARG A 1 106 ? -12.090 -2.974 24.593 1.00 59.81 106 ARG A CA 1
ATOM 831 C C . ARG A 1 106 ? -13.539 -2.693 25.014 1.00 59.81 106 ARG A C 1
ATOM 833 O O . ARG A 1 106 ? -14.011 -1.565 24.867 1.00 59.81 106 ARG A O 1
ATOM 840 N N . LYS A 1 107 ? -14.232 -3.681 25.600 1.00 54.50 107 LYS A N 1
ATOM 841 C CA . LYS A 1 107 ? -15.457 -3.433 26.388 1.00 54.50 107 LYS A CA 1
ATOM 842 C C . LYS A 1 107 ? -15.122 -2.377 27.451 1.00 54.50 107 LYS A C 1
ATOM 844 O O . LYS A 1 107 ? -14.140 -2.543 28.176 1.00 54.50 107 LYS A O 1
ATOM 849 N N . LYS A 1 108 ? -15.913 -1.299 27.545 1.00 53.72 108 LYS A N 1
ATOM 850 C CA . LYS A 1 108 ? -15.811 -0.325 28.648 1.00 53.72 108 LYS A CA 1
ATOM 851 C C . LYS A 1 108 ? -15.819 -1.098 29.973 1.00 53.72 108 LYS A C 1
ATOM 853 O O . LYS A 1 108 ? -16.807 -1.764 30.273 1.00 53.72 108 LYS A O 1
ATOM 858 N N . LYS A 1 109 ? -14.743 -1.014 30.761 1.00 54.91 109 LYS A N 1
ATOM 859 C CA . LYS A 1 109 ? -14.795 -1.406 32.173 1.00 54.91 109 LYS A CA 1
ATOM 860 C C . LYS A 1 109 ? -15.435 -0.252 32.941 1.00 54.91 109 LYS A C 1
ATOM 862 O O . LYS A 1 109 ? -15.020 0.892 32.769 1.00 54.91 109 LYS A O 1
ATOM 867 N N . LYS A 1 110 ? -16.469 -0.551 33.730 1.00 41.72 110 LYS A N 1
ATOM 868 C CA . LYS A 1 110 ? -17.003 0.374 34.735 1.00 41.72 110 LYS A CA 1
ATOM 869 C C . LYS A 1 110 ? -15.881 0.588 35.753 1.00 41.72 110 LYS A C 1
ATOM 871 O O . LYS A 1 110 ? -15.459 -0.379 36.382 1.00 41.72 110 LYS A O 1
ATOM 876 N N . THR A 1 111 ? -15.370 1.808 35.867 1.00 46.50 111 THR A N 1
ATOM 877 C CA . THR A 1 111 ? -14.588 2.199 37.041 1.00 46.50 111 THR A CA 1
ATOM 878 C C . THR A 1 111 ? -15.590 2.261 38.186 1.00 46.50 111 THR A C 1
ATOM 880 O O . THR A 1 111 ? -16.491 3.097 38.160 1.00 46.50 111 THR A O 1
ATOM 883 N N . ILE A 1 112 ? -15.533 1.285 39.088 1.00 47.41 112 ILE A N 1
ATOM 884 C CA . ILE A 1 112 ? -16.182 1.392 40.392 1.00 47.41 112 ILE A CA 1
ATOM 885 C C . ILE A 1 112 ? -15.207 2.246 41.195 1.00 47.41 112 ILE A C 1
ATOM 887 O O . ILE A 1 112 ? -14.102 1.786 41.480 1.00 47.41 112 ILE A O 1
ATOM 891 N N . THR A 1 113 ? -15.575 3.502 41.415 1.00 48.66 113 THR A N 1
ATOM 892 C CA . THR A 1 113 ? -14.912 4.398 42.362 1.00 48.66 113 THR A CA 1
ATOM 893 C C . THR A 1 113 ? -15.871 4.621 43.511 1.00 48.66 113 THR A C 1
ATOM 895 O O . THR A 1 113 ? -17.082 4.752 43.209 1.00 48.66 113 THR A O 1
#

Sequence (113 aa):
MALHTERLSYKQISSRLADLGTPIHYKMIGKLINEEGKKQIGWAKPARRLPPQNLPTVRTKDTIKKVKRAVLKTHPDSHRKLSHKLGCSLGAVSNIIHRDLGLNARKKKKTIT

Organism: Ramazzottius varieornatus (NCBI:txid947166)

Radius of gyration: 30.06 Å; chains: 1; bounding box: 55×28×87 Å